Protein AF-A0A1G2IGY7-F1 (afdb_monomer_lite)

Radius of gyration: 13.92 Å; chains: 1; bounding box: 43×25×38 Å

Foldseek 3Di:
DPDDPPQPFQDPVLLVVLLVVCVVPDDPPDDDLCVCCVPVVVVPSRVSSLVSCVVVVFWADPVPRDTPVPDPPPDPPTDRRD

Organism: NCBI:txid1802214

pLDDT: mean 81.12, std 16.03, range [36.34, 96.19]

Sequence (82 aa):
MAKSPKEKALTSDQEFFIWDYTLRQKEPDDRHPNDVIQTDYNGDRCRYLLDMAKWHQITFCDTCSKAKQECRCGVNPINVIP

Secondary structure (DSSP, 8-state):
--------PPPHHHHHHHHHHHHHT--TTSPPHHHHHHHHSTT-HHHHHHHHHHHTT-EEETTT--BTTT---S---EEEP-

Structure (mmCIF, N/CA/C/O backbone):
data_AF-A0A1G2IGY7-F1
#
_entry.id   AF-A0A1G2IGY7-F1
#
loop_
_atom_site.group_PDB
_atom_site.id
_atom_site.type_symbol
_atom_site.label_atom_id
_atom_site.label_alt_id
_atom_site.label_comp_id
_atom_site.label_asym_id
_atom_site.label_entity_id
_atom_site.label_seq_id
_atom_site.pdbx_PDB_ins_code
_atom_site.Cartn_x
_atom_site.Cartn_y
_atom_site.Cartn_z
_atom_site.occupancy
_atom_site.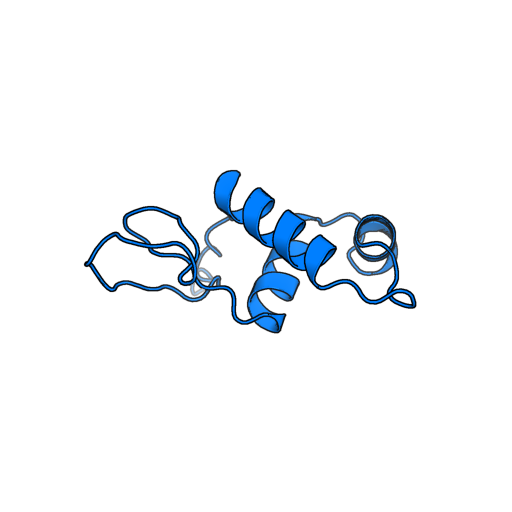B_iso_or_equiv
_atom_site.auth_seq_id
_atom_site.auth_comp_id
_atom_site.auth_asym_id
_atom_site.auth_atom_id
_atom_site.pdbx_PDB_model_num
ATOM 1 N N . MET A 1 1 ? -25.523 -17.825 -6.806 1.00 37.50 1 MET A N 1
ATOM 2 C CA . MET A 1 1 ? -24.178 -17.250 -7.021 1.00 37.50 1 MET A CA 1
ATOM 3 C C . MET A 1 1 ? -23.859 -16.392 -5.810 1.00 37.50 1 MET A C 1
ATOM 5 O O . MET A 1 1 ? -24.517 -15.374 -5.621 1.00 37.50 1 MET A O 1
ATOM 9 N N . ALA A 1 2 ? -22.978 -16.856 -4.922 1.00 37.72 2 ALA A N 1
ATOM 10 C CA . ALA A 1 2 ? -22.561 -16.060 -3.773 1.00 37.72 2 ALA A CA 1
ATOM 11 C C . ALA A 1 2 ? -21.851 -14.811 -4.306 1.00 37.72 2 ALA A C 1
ATOM 13 O O . ALA A 1 2 ? -20.904 -14.926 -5.080 1.00 37.72 2 ALA A O 1
ATOM 14 N N . LYS A 1 3 ? -22.366 -13.624 -3.969 1.00 36.34 3 LYS A N 1
ATOM 15 C CA . LYS A 1 3 ? -21.679 -12.365 -4.251 1.00 36.34 3 LYS A CA 1
ATOM 16 C C . LYS A 1 3 ? -20.370 -12.430 -3.473 1.00 36.34 3 LYS A C 1
ATOM 18 O O . LYS A 1 3 ? -20.421 -12.492 -2.246 1.00 36.34 3 LYS A O 1
ATOM 23 N N . SER A 1 4 ? -19.239 -12.473 -4.175 1.00 45.34 4 SER A N 1
ATOM 24 C CA . SER A 1 4 ? -17.923 -12.300 -3.566 1.00 45.34 4 SER A CA 1
ATOM 25 C C . SER A 1 4 ? -17.996 -11.104 -2.610 1.00 45.34 4 SER A C 1
ATOM 27 O O . SER A 1 4 ? -18.652 -10.112 -2.965 1.00 45.34 4 SER A O 1
ATOM 29 N N . PRO A 1 5 ? -17.410 -11.178 -1.401 1.00 47.00 5 PRO A N 1
ATOM 30 C CA . PRO A 1 5 ? -17.316 -10.012 -0.538 1.00 47.00 5 PRO A CA 1
ATOM 31 C C . PRO A 1 5 ? -16.728 -8.893 -1.391 1.00 47.00 5 PRO A C 1
ATOM 33 O O . PRO A 1 5 ? -15.683 -9.088 -2.006 1.00 47.00 5 PRO A O 1
ATOM 36 N N . LYS A 1 6 ? -17.446 -7.775 -1.535 1.00 49.03 6 LYS A N 1
ATOM 37 C CA . LYS A 1 6 ? -16.887 -6.598 -2.196 1.00 49.03 6 LYS A CA 1
ATOM 38 C C . LYS A 1 6 ? -15.645 -6.246 -1.391 1.00 49.03 6 LYS A C 1
ATOM 40 O O . LYS A 1 6 ? -15.798 -5.800 -0.254 1.00 49.03 6 LYS A O 1
ATOM 45 N N . GLU A 1 7 ? -14.461 -6.526 -1.931 1.00 54.66 7 GLU A N 1
ATOM 46 C CA . GLU A 1 7 ? -13.205 -6.080 -1.342 1.00 54.66 7 GLU A CA 1
ATOM 47 C C . GLU A 1 7 ? -13.369 -4.584 -1.093 1.00 54.66 7 GLU A C 1
ATOM 49 O O . GLU A 1 7 ? -13.723 -3.809 -1.987 1.00 54.66 7 GLU A O 1
ATOM 54 N N . LYS A 1 8 ? -13.306 -4.206 0.182 1.00 64.25 8 LYS A N 1
ATOM 55 C CA . LYS A 1 8 ? -13.544 -2.833 0.595 1.00 64.25 8 LYS A CA 1
ATOM 56 C C . LYS A 1 8 ? -12.385 -2.027 0.023 1.00 64.25 8 LYS A C 1
ATOM 58 O O . LYS A 1 8 ? -11.246 -2.249 0.420 1.00 64.25 8 LYS A O 1
ATOM 63 N N . ALA A 1 9 ? -12.682 -1.155 -0.938 1.00 75.44 9 ALA A N 1
ATOM 64 C CA . ALA A 1 9 ? -11.679 -0.290 -1.541 1.00 75.44 9 ALA A CA 1
ATOM 65 C C . ALA A 1 9 ? -10.948 0.499 -0.446 1.00 75.44 9 ALA A C 1
ATOM 67 O O . ALA A 1 9 ? -11.578 0.944 0.522 1.00 75.44 9 ALA A O 1
ATOM 68 N N . LEU A 1 10 ? -9.633 0.647 -0.606 1.00 82.56 10 LEU A N 1
ATOM 69 C CA . LEU A 1 10 ? -8.816 1.463 0.282 1.00 82.56 10 LEU A CA 1
ATOM 70 C C . LEU A 1 10 ? -9.334 2.905 0.272 1.00 82.56 10 LEU A C 1
ATOM 72 O O . LEU A 1 10 ? -9.735 3.433 -0.766 1.00 82.56 10 LEU A O 1
ATOM 76 N N . THR A 1 11 ? -9.339 3.553 1.434 1.00 86.88 11 THR A N 1
ATOM 77 C CA . THR A 1 11 ? -9.540 5.004 1.487 1.00 86.88 11 THR A CA 1
ATOM 78 C C . THR A 1 11 ? -8.266 5.715 1.037 1.00 86.88 11 THR A C 1
ATOM 80 O O . THR A 1 11 ? -7.174 5.159 1.140 1.00 86.88 11 THR A O 1
ATOM 83 N N . SER A 1 12 ? -8.370 6.971 0.598 1.00 87.62 12 SER A N 1
ATOM 84 C CA . SER A 1 12 ? -7.198 7.761 0.185 1.00 87.62 12 SER A CA 1
ATOM 85 C C . SER A 1 12 ? -6.119 7.852 1.271 1.00 87.62 12 SER A C 1
ATOM 87 O O . SER A 1 12 ? -4.932 7.797 0.961 1.00 87.62 12 SER A O 1
ATOM 89 N N . ASP A 1 13 ? -6.514 7.918 2.545 1.00 86.56 13 ASP A N 1
ATOM 90 C CA . ASP A 1 13 ? -5.576 7.924 3.674 1.00 86.56 13 ASP A CA 1
ATOM 91 C C . ASP A 1 13 ? -4.844 6.583 3.819 1.00 86.56 13 ASP A C 1
ATOM 93 O O . ASP A 1 13 ? -3.643 6.549 4.091 1.00 86.56 13 ASP A O 1
ATOM 97 N N . GLN A 1 14 ? -5.551 5.469 3.608 1.00 87.94 14 GLN A N 1
ATOM 98 C CA . GLN A 1 14 ? -4.952 4.135 3.634 1.00 87.94 14 GLN A CA 1
ATOM 99 C C . GLN A 1 14 ? -3.991 3.945 2.463 1.00 87.94 14 GLN A C 1
ATOM 101 O O . GLN A 1 14 ? -2.874 3.474 2.664 1.00 87.94 14 GLN A O 1
ATOM 106 N N . GLU A 1 15 ? -4.393 4.353 1.258 1.00 92.00 15 GLU A N 1
ATOM 107 C CA . GLU A 1 15 ? -3.534 4.313 0.074 1.00 92.00 15 GLU A CA 1
ATOM 108 C C . GLU A 1 15 ? -2.260 5.132 0.277 1.00 92.00 15 GLU A C 1
ATOM 110 O O . GLU A 1 15 ? -1.167 4.661 -0.039 1.00 92.00 15 GLU A O 1
ATOM 115 N N . PHE A 1 16 ? -2.394 6.344 0.821 1.00 91.75 16 PHE A N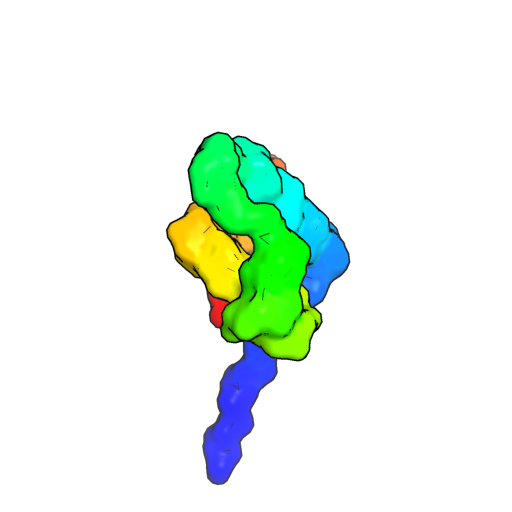 1
ATOM 116 C CA . PHE A 1 16 ? -1.263 7.213 1.115 1.00 91.75 16 PHE A CA 1
ATOM 117 C C . PHE A 1 16 ? -0.320 6.575 2.135 1.00 91.75 16 PHE A C 1
ATOM 119 O O . PHE A 1 16 ? 0.886 6.527 1.896 1.00 91.75 16 PHE A O 1
ATOM 126 N N . PHE A 1 17 ? -0.861 6.046 3.236 1.00 91.69 17 PHE A N 1
ATOM 127 C CA . PHE A 1 17 ? -0.056 5.397 4.267 1.00 91.69 17 PHE A CA 1
ATOM 128 C C . PHE A 1 17 ? 0.703 4.189 3.714 1.00 91.69 17 PHE A C 1
ATOM 130 O O . PHE A 1 17 ? 1.908 4.084 3.919 1.00 91.69 17 PHE A O 1
ATOM 137 N N . ILE A 1 18 ? 0.021 3.286 2.998 1.00 92.88 18 ILE A N 1
ATOM 138 C CA . ILE A 1 18 ? 0.663 2.098 2.420 1.00 92.88 18 ILE A CA 1
ATOM 139 C C . ILE A 1 18 ? 1.760 2.529 1.446 1.00 92.88 18 ILE A C 1
ATOM 141 O O . ILE A 1 18 ? 2.865 2.006 1.506 1.00 92.88 18 ILE A O 1
ATOM 145 N N . TRP A 1 19 ? 1.479 3.507 0.583 1.00 94.56 19 TRP A N 1
ATOM 146 C CA . TRP A 1 19 ? 2.446 4.008 -0.389 1.00 94.56 19 TRP A CA 1
ATOM 147 C C . TRP A 1 19 ? 3.700 4.594 0.269 1.00 94.56 19 TRP A C 1
ATOM 149 O O . TRP A 1 19 ? 4.816 4.228 -0.100 1.00 94.56 19 TRP A O 1
ATOM 159 N N . ASP A 1 20 ? 3.527 5.484 1.248 1.00 94.31 20 ASP A N 1
ATOM 160 C CA . ASP A 1 20 ? 4.633 6.078 2.006 1.00 94.31 20 ASP A CA 1
ATOM 161 C C . ASP A 1 20 ? 5.419 5.004 2.771 1.00 94.31 20 ASP A C 1
ATOM 163 O O . ASP A 1 20 ? 6.650 4.988 2.723 1.00 94.31 20 ASP A O 1
ATOM 167 N N . TYR A 1 21 ? 4.729 4.046 3.394 1.00 93.00 21 TYR A N 1
ATOM 168 C CA . TYR A 1 21 ? 5.367 2.925 4.078 1.00 93.00 21 TYR A CA 1
ATOM 169 C C . TYR A 1 21 ? 6.208 2.075 3.116 1.00 93.00 21 TYR A C 1
ATOM 171 O O . TYR A 1 21 ? 7.382 1.831 3.389 1.00 93.00 21 TYR A O 1
ATOM 179 N N . THR A 1 22 ? 5.651 1.679 1.968 1.00 93.19 22 THR A N 1
ATOM 180 C CA . THR A 1 22 ? 6.360 0.907 0.938 1.00 93.19 22 THR A CA 1
ATOM 181 C C . THR A 1 22 ? 7.602 1.641 0.437 1.00 93.19 22 THR A C 1
ATOM 183 O O . THR A 1 22 ? 8.655 1.028 0.294 1.00 93.19 22 THR A O 1
ATOM 186 N N . LEU A 1 23 ? 7.524 2.957 0.219 1.00 93.38 23 LEU A N 1
ATOM 187 C CA . LEU A 1 23 ? 8.690 3.743 -0.190 1.00 93.38 23 LEU A CA 1
ATOM 188 C C . LEU A 1 23 ? 9.770 3.815 0.897 1.00 93.38 23 LEU A C 1
ATOM 190 O O . LEU A 1 23 ? 10.954 3.784 0.572 1.00 93.38 23 LEU A O 1
ATOM 194 N N . ARG A 1 24 ? 9.387 3.887 2.177 1.00 92.69 24 ARG A N 1
ATOM 195 C CA . ARG A 1 24 ? 10.333 3.920 3.307 1.00 92.69 24 ARG A CA 1
ATOM 196 C C . ARG A 1 24 ? 11.011 2.583 3.580 1.00 92.69 24 ARG A C 1
ATOM 198 O O . ARG A 1 24 ? 12.118 2.583 4.104 1.00 92.69 24 ARG A O 1
ATOM 205 N N . GLN A 1 25 ? 10.348 1.469 3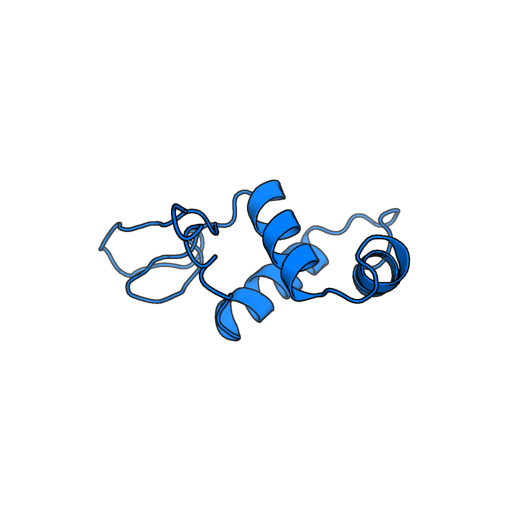.274 1.00 91.25 25 GLN A N 1
ATOM 206 C CA . GLN A 1 25 ? 10.919 0.125 3.422 1.00 91.25 25 GLN A CA 1
ATOM 207 C C . GLN A 1 25 ? 11.777 -0.300 2.224 1.00 91.25 25 GLN A C 1
ATOM 209 O O . GLN A 1 25 ? 12.361 -1.376 2.259 1.00 91.25 25 GLN A O 1
ATOM 214 N N . LYS A 1 26 ? 11.843 0.521 1.170 1.00 92.31 26 LYS A N 1
ATOM 215 C CA . LYS A 1 26 ? 12.531 0.184 -0.070 1.00 92.31 26 LYS A CA 1
ATOM 216 C C . LYS A 1 26 ? 14.047 0.086 0.143 1.00 92.31 26 LYS A C 1
ATOM 218 O O . LYS A 1 26 ? 14.681 1.064 0.543 1.00 92.31 26 LYS A O 1
ATOM 223 N N . GLU A 1 27 ? 14.643 -1.046 -0.209 1.00 92.12 27 GLU A N 1
ATOM 224 C CA . GLU A 1 27 ? 16.097 -1.215 -0.247 1.00 92.12 27 GLU A CA 1
ATOM 225 C C . GLU A 1 27 ? 16.681 -0.615 -1.537 1.00 92.12 27 GLU A C 1
ATOM 227 O O . GLU A 1 27 ? 15.948 -0.411 -2.508 1.00 92.12 27 GLU A O 1
ATOM 232 N N . PRO A 1 28 ? 17.984 -0.282 -1.599 1.00 91.19 28 PRO A N 1
ATOM 233 C CA . PRO A 1 28 ? 18.579 0.353 -2.779 1.00 91.19 28 PRO A CA 1
ATOM 234 C C . PRO A 1 28 ? 18.337 -0.405 -4.093 1.00 91.19 28 PRO A C 1
ATOM 236 O O . PRO A 1 28 ? 18.022 0.236 -5.096 1.00 91.19 28 PRO A O 1
ATOM 239 N N . ASP A 1 29 ? 18.400 -1.737 -4.056 1.00 93.69 29 ASP A N 1
ATOM 240 C CA . ASP A 1 29 ? 18.285 -2.611 -5.232 1.00 93.69 29 ASP A CA 1
ATOM 241 C C . ASP A 1 29 ? 16.833 -2.923 -5.635 1.00 93.69 29 ASP A C 1
ATOM 243 O O . ASP A 1 29 ? 16.581 -3.472 -6.710 1.00 93.69 29 ASP A O 1
ATOM 247 N N . ASP A 1 30 ? 15.856 -2.541 -4.812 1.00 92.56 30 ASP A N 1
ATOM 248 C CA . ASP A 1 30 ? 14.450 -2.741 -5.142 1.00 92.56 30 ASP A CA 1
ATOM 249 C C . ASP A 1 30 ? 14.016 -1.835 -6.297 1.00 92.56 30 ASP A C 1
ATOM 251 O O . ASP A 1 30 ? 14.296 -0.625 -6.332 1.00 92.56 30 ASP A O 1
ATOM 255 N N . ARG A 1 31 ? 13.209 -2.409 -7.192 1.00 93.56 31 ARG A N 1
ATOM 256 C CA . ARG A 1 31 ? 12.508 -1.676 -8.250 1.00 93.56 31 ARG A CA 1
ATOM 257 C C . ARG A 1 31 ? 11.635 -0.570 -7.662 1.00 93.56 31 ARG A C 1
ATOM 259 O O . ARG A 1 31 ? 11.029 -0.720 -6.601 1.00 93.56 31 ARG A O 1
ATOM 266 N N . HIS A 1 32 ? 11.524 0.546 -8.380 1.00 93.44 32 HIS A N 1
ATOM 267 C CA . HIS A 1 32 ? 10.648 1.626 -7.952 1.00 93.44 32 HIS A CA 1
ATOM 268 C C . HIS A 1 32 ? 9.172 1.180 -8.045 1.00 93.44 32 H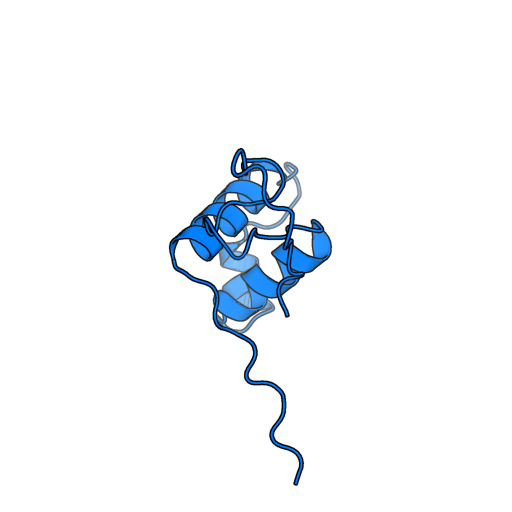IS A C 1
ATOM 270 O O . HIS A 1 32 ? 8.776 0.622 -9.072 1.00 93.44 32 HIS A O 1
ATOM 276 N N . PRO A 1 33 ? 8.319 1.461 -7.038 1.00 93.38 33 PRO A N 1
ATOM 277 C CA . PRO A 1 33 ? 6.915 1.037 -7.034 1.00 93.38 33 PRO A CA 1
ATOM 278 C C . PRO A 1 33 ? 6.119 1.418 -8.287 1.00 93.38 33 PRO A C 1
ATOM 280 O O . PRO A 1 33 ? 5.301 0.635 -8.755 1.00 93.38 33 PRO A O 1
ATOM 283 N N . ASN A 1 34 ? 6.376 2.594 -8.875 1.00 94.00 34 ASN A N 1
ATOM 284 C CA . ASN A 1 34 ? 5.733 2.984 -10.140 1.00 94.00 34 ASN A CA 1
ATOM 285 C C . ASN A 1 34 ? 6.056 2.017 -11.291 1.00 94.00 34 ASN A C 1
ATOM 287 O O . ASN A 1 34 ? 5.162 1.700 -12.073 1.00 94.00 34 ASN A O 1
ATOM 291 N N . ASP A 1 35 ? 7.296 1.532 -11.381 1.00 95.25 35 ASP A N 1
ATOM 292 C CA . ASP A 1 35 ? 7.701 0.607 -12.441 1.00 95.25 35 ASP A CA 1
ATOM 293 C C . ASP A 1 35 ? 7.028 -0.747 -12.231 1.00 95.25 35 ASP A C 1
ATOM 295 O O . ASP A 1 35 ? 6.489 -1.320 -13.176 1.00 95.25 35 ASP A O 1
ATOM 299 N N . VAL A 1 36 ? 6.991 -1.225 -10.981 1.00 95.50 36 VAL A N 1
ATOM 300 C CA . VAL A 1 36 ? 6.285 -2.455 -10.586 1.00 95.50 36 VAL A CA 1
ATOM 301 C C . VAL A 1 36 ? 4.801 -2.373 -10.915 1.00 95.50 36 VAL A C 1
ATOM 303 O O . VAL A 1 36 ? 4.264 -3.286 -11.534 1.00 95.50 36 VAL A O 1
ATOM 306 N N . ILE A 1 37 ? 4.145 -1.259 -10.588 1.00 95.19 37 ILE A N 1
ATOM 307 C CA . ILE A 1 37 ? 2.728 -1.058 -10.899 1.00 95.19 37 ILE A CA 1
ATOM 308 C C . ILE A 1 37 ? 2.476 -1.168 -12.405 1.00 95.19 37 ILE A C 1
ATOM 310 O O . ILE A 1 37 ? 1.550 -1.859 -12.825 1.00 95.19 37 ILE A O 1
ATOM 314 N N . GLN A 1 38 ? 3.287 -0.502 -13.227 1.00 96.19 38 GLN A N 1
ATOM 315 C CA . GLN A 1 38 ? 3.083 -0.504 -14.677 1.00 96.19 38 GLN A CA 1
ATOM 316 C C . GLN A 1 38 ? 3.340 -1.876 -15.305 1.00 96.19 38 GLN A C 1
ATOM 318 O O . GLN A 1 38 ? 2.576 -2.306 -16.165 1.00 96.19 38 GLN A O 1
ATOM 323 N N . THR A 1 39 ? 4.396 -2.564 -14.875 1.00 95.75 39 THR A N 1
ATOM 324 C CA . THR A 1 39 ? 4.868 -3.795 -15.531 1.00 95.75 39 THR A CA 1
ATOM 325 C C . THR A 1 39 ? 4.237 -5.069 -14.975 1.00 95.75 39 THR A C 1
ATOM 327 O O . THR A 1 39 ? 3.875 -5.946 -15.754 1.00 95.75 39 THR A O 1
ATOM 330 N N . ASP A 1 40 ? 4.045 -5.159 -13.658 1.00 95.50 40 ASP A N 1
ATOM 331 C CA . ASP A 1 40 ? 3.607 -6.394 -12.995 1.00 95.50 40 ASP A CA 1
ATOM 332 C C . ASP A 1 40 ? 2.109 -6.348 -12.639 1.00 95.50 40 ASP A C 1
ATOM 334 O O . ASP A 1 40 ? 1.450 -7.384 -12.554 1.00 95.50 40 ASP A O 1
ATOM 338 N N . TYR A 1 41 ? 1.551 -5.143 -12.469 1.00 92.00 41 TYR A N 1
ATOM 339 C CA . TYR A 1 41 ? 0.148 -4.920 -12.094 1.00 92.00 41 TYR A CA 1
ATOM 340 C C . TYR A 1 41 ? -0.683 -4.271 -13.211 1.00 92.00 41 TYR A C 1
ATOM 342 O O . TYR A 1 41 ? -1.843 -3.935 -12.988 1.00 92.00 41 TYR A O 1
ATOM 350 N N . ASN A 1 42 ? -0.136 -4.109 -14.424 1.00 94.75 42 ASN A N 1
ATOM 351 C CA . ASN A 1 42 ? -0.817 -3.489 -15.573 1.00 94.75 42 ASN A CA 1
ATOM 352 C C . ASN A 1 42 ? -1.404 -2.095 -15.268 1.00 94.75 42 ASN A C 1
ATOM 354 O O . ASN A 1 42 ? -2.487 -1.743 -15.737 1.00 94.75 42 ASN A O 1
ATOM 358 N N . GLY A 1 43 ? -0.717 -1.310 -14.438 1.00 92.12 43 GLY A N 1
ATOM 359 C CA . GLY A 1 43 ? -1.176 0.007 -14.002 1.00 92.12 43 GLY A CA 1
ATOM 360 C C . GLY A 1 43 ? -2.154 -0.010 -12.821 1.00 92.12 43 GLY A C 1
ATOM 361 O O . GLY A 1 43 ? -2.540 1.062 -12.352 1.00 92.12 43 GLY A O 1
ATOM 362 N N . ASP A 1 44 ? -2.542 -1.180 -12.301 1.00 91.44 44 ASP A N 1
ATOM 363 C CA . ASP A 1 44 ? -3.457 -1.291 -11.163 1.00 91.44 44 ASP A CA 1
ATOM 364 C C . ASP A 1 44 ? -2.749 -0.977 -9.837 1.00 91.44 44 ASP A C 1
ATOM 366 O O . ASP A 1 44 ? -2.232 -1.842 -9.122 1.00 91.44 44 ASP A O 1
ATOM 370 N N . ARG A 1 45 ? -2.739 0.316 -9.506 1.00 91.06 45 ARG A N 1
ATOM 371 C CA . ARG A 1 45 ? -2.189 0.833 -8.251 1.00 91.06 45 ARG A CA 1
ATOM 372 C C . ARG A 1 45 ? -2.926 0.293 -7.025 1.00 91.06 45 ARG A C 1
ATOM 374 O O . ARG A 1 45 ? -2.281 0.062 -6.007 1.00 91.06 45 ARG A O 1
ATOM 381 N N . CYS A 1 46 ? -4.245 0.115 -7.095 1.00 90.06 46 CYS A N 1
ATOM 382 C CA . CYS A 1 46 ? -5.033 -0.327 -5.945 1.00 90.06 46 CYS A CA 1
ATOM 383 C C . CYS A 1 46 ? -4.631 -1.749 -5.560 1.00 90.06 46 CYS A C 1
ATOM 385 O O . CYS A 1 46 ? -4.258 -2.000 -4.414 1.00 90.06 46 CYS A O 1
ATOM 387 N N . ARG A 1 47 ? -4.586 -2.652 -6.545 1.00 91.12 47 ARG A N 1
ATOM 388 C CA . ARG A 1 47 ? -4.144 -4.030 -6.336 1.00 91.12 47 ARG A CA 1
ATOM 389 C C . ARG A 1 47 ? -2.720 -4.108 -5.788 1.00 91.12 47 ARG A C 1
ATOM 391 O O . ARG A 1 47 ? -2.487 -4.840 -4.833 1.00 91.12 47 ARG A O 1
ATOM 398 N N . TYR A 1 48 ? -1.797 -3.311 -6.330 1.00 94.12 48 TYR A N 1
ATOM 399 C CA . TYR A 1 48 ? -0.433 -3.222 -5.802 1.00 94.12 48 TYR A CA 1
ATOM 400 C C . TYR A 1 48 ? -0.408 -2.827 -4.320 1.00 94.12 48 TYR A C 1
ATOM 402 O O . TYR A 1 48 ? 0.265 -3.467 -3.518 1.00 94.12 48 TYR A O 1
ATOM 410 N N . LEU A 1 49 ? -1.158 -1.790 -3.934 1.00 93.00 49 LEU A N 1
ATOM 411 C CA . LEU A 1 49 ? -1.205 -1.326 -2.547 1.00 93.00 49 LEU A CA 1
ATOM 412 C C . LEU A 1 49 ? -1.828 -2.370 -1.611 1.00 93.00 49 LEU A C 1
ATOM 414 O O . LEU A 1 49 ? -1.333 -2.558 -0.502 1.00 93.00 49 LEU A O 1
ATOM 418 N N . LEU A 1 50 ? -2.869 -3.083 -2.047 1.00 90.62 50 LEU A N 1
ATOM 419 C CA . LEU A 1 50 ? -3.448 -4.189 -1.277 1.00 90.62 50 LEU A CA 1
ATOM 420 C C . LEU A 1 50 ? -2.407 -5.289 -1.021 1.00 90.62 50 LEU A C 1
ATOM 422 O O . LEU A 1 50 ? -2.241 -5.728 0.119 1.00 90.62 50 LEU A O 1
ATOM 426 N N . ASP A 1 51 ? -1.665 -5.688 -2.054 1.00 92.25 51 ASP A N 1
ATOM 427 C CA . ASP A 1 51 ? -0.641 -6.729 -1.942 1.00 92.25 51 ASP A CA 1
ATOM 428 C C . ASP A 1 51 ? 0.541 -6.274 -1.073 1.00 92.25 51 ASP A C 1
ATOM 430 O O . ASP A 1 51 ? 1.007 -7.035 -0.223 1.00 92.25 51 ASP A O 1
ATOM 434 N N . MET A 1 52 ? 0.970 -5.012 -1.181 1.00 93.88 52 MET A N 1
ATOM 435 C CA . MET A 1 52 ? 1.990 -4.434 -0.295 1.00 93.88 52 MET A CA 1
ATOM 436 C C . MET A 1 52 ? 1.530 -4.370 1.158 1.00 93.88 52 MET A C 1
ATOM 438 O O . MET A 1 52 ? 2.294 -4.695 2.068 1.00 93.88 52 MET A O 1
ATOM 442 N N . ALA A 1 53 ? 0.277 -3.992 1.402 1.00 90.81 53 ALA A N 1
ATOM 443 C CA . ALA A 1 53 ? -0.265 -3.983 2.749 1.00 90.81 53 ALA A CA 1
ATOM 444 C C . ALA A 1 53 ? -0.312 -5.388 3.355 1.00 90.81 53 ALA A C 1
ATOM 446 O O . ALA A 1 53 ? 0.053 -5.557 4.518 1.00 90.81 53 ALA A O 1
ATOM 447 N N . LYS A 1 54 ? -0.696 -6.402 2.571 1.00 89.50 54 LYS A N 1
ATOM 448 C CA . LYS A 1 54 ? -0.662 -7.810 2.996 1.00 89.50 54 LYS A CA 1
ATOM 449 C C . LYS A 1 54 ? 0.763 -8.267 3.290 1.00 89.50 54 LYS A C 1
ATOM 451 O O . LYS A 1 54 ? 1.010 -8.826 4.358 1.00 89.50 54 LYS A O 1
ATOM 456 N N . TRP A 1 55 ? 1.696 -7.979 2.385 1.00 90.94 55 TRP A N 1
ATOM 457 C CA . TRP A 1 55 ? 3.108 -8.336 2.518 1.00 90.94 55 TRP A CA 1
ATOM 458 C C . TRP A 1 55 ? 3.737 -7.753 3.789 1.00 90.94 55 TRP A C 1
ATOM 460 O O . TRP A 1 55 ? 4.369 -8.468 4.563 1.00 90.94 55 TRP A O 1
ATOM 470 N N . HIS A 1 56 ? 3.490 -6.470 4.055 1.00 88.88 56 HIS A N 1
ATOM 471 C CA . HIS A 1 56 ? 4.000 -5.770 5.235 1.00 88.88 56 HIS A CA 1
ATOM 472 C C . HIS A 1 56 ? 3.122 -5.924 6.487 1.00 88.88 56 HIS A C 1
ATOM 474 O O . HIS A 1 56 ? 3.398 -5.294 7.508 1.00 88.88 56 HIS A O 1
ATOM 480 N N . GLN A 1 57 ? 2.063 -6.740 6.429 1.00 88.12 57 GLN A N 1
ATOM 481 C CA . GLN A 1 57 ? 1.102 -6.932 7.522 1.00 88.12 57 GLN A CA 1
ATOM 482 C C . GLN A 1 57 ? 0.525 -5.605 8.055 1.00 88.12 57 GLN A C 1
ATOM 484 O O . GLN A 1 57 ? 0.291 -5.431 9.256 1.00 88.12 57 GLN A O 1
ATOM 489 N N . ILE A 1 58 ? 0.293 -4.646 7.156 1.00 87.62 58 ILE A N 1
ATOM 490 C CA . ILE A 1 58 ? -0.331 -3.364 7.471 1.00 87.62 58 ILE A CA 1
ATOM 491 C C . ILE A 1 58 ? -1.821 -3.601 7.683 1.00 87.62 58 ILE A C 1
ATOM 493 O O . ILE A 1 58 ? -2.563 -3.991 6.784 1.00 87.62 58 ILE A O 1
ATOM 497 N N . THR A 1 59 ? -2.266 -3.317 8.896 1.00 85.31 59 THR A N 1
ATOM 498 C CA . THR A 1 59 ? -3.667 -3.425 9.290 1.00 85.31 59 THR A CA 1
ATOM 499 C C . THR A 1 59 ? -4.179 -2.071 9.750 1.00 85.31 59 THR A C 1
ATOM 501 O O . THR A 1 59 ? -3.472 -1.372 10.484 1.00 85.31 59 THR A O 1
ATOM 504 N N . PHE A 1 60 ? -5.408 -1.719 9.384 1.00 83.88 60 PHE A N 1
ATOM 505 C CA . PHE A 1 60 ? -6.010 -0.434 9.733 1.00 83.88 60 PHE A CA 1
ATOM 506 C C . PHE A 1 60 ? -7.068 -0.595 10.823 1.00 83.88 60 PHE A C 1
ATOM 508 O O . PHE A 1 60 ? -7.773 -1.601 10.894 1.00 83.88 60 PHE A O 1
ATOM 515 N N . CYS A 1 61 ? -7.172 0.411 11.687 1.00 81.62 61 CYS A N 1
ATOM 516 C CA . CYS A 1 61 ? -8.262 0.492 12.644 1.00 81.62 61 CYS A CA 1
ATOM 517 C C . CYS A 1 61 ? -9.543 0.947 11.941 1.00 81.62 61 CYS A C 1
ATOM 519 O O . CYS A 1 61 ? -9.549 1.995 11.297 1.00 81.62 61 CYS A O 1
ATOM 521 N N . ASP A 1 62 ? -10.646 0.226 12.137 1.00 74.25 62 ASP A N 1
ATOM 522 C CA . ASP A 1 62 ? -11.937 0.587 11.536 1.00 74.25 62 ASP A CA 1
ATOM 523 C C . ASP A 1 62 ? -12.510 1.907 12.060 1.00 74.25 62 ASP A C 1
ATOM 525 O O . ASP A 1 62 ? -13.279 2.571 11.370 1.00 74.25 62 ASP A O 1
ATOM 529 N N . THR A 1 63 ? -12.148 2.289 13.285 1.00 76.12 63 THR A N 1
ATOM 530 C CA . THR A 1 63 ? -12.709 3.466 13.954 1.00 76.12 63 THR A CA 1
ATOM 531 C C . THR A 1 63 ? -12.051 4.758 13.485 1.00 76.12 63 THR A C 1
ATOM 533 O O . THR A 1 63 ? -12.728 5.765 13.303 1.00 76.12 63 THR A O 1
ATOM 536 N N . CYS A 1 64 ? -10.726 4.760 13.318 1.00 78.38 64 CYS A N 1
ATOM 537 C CA . CYS A 1 64 ? -9.970 5.974 12.993 1.00 78.38 64 CYS A CA 1
ATOM 538 C C . CYS A 1 64 ? -9.233 5.909 11.653 1.00 78.38 64 CYS A C 1
ATOM 540 O O . CYS A 1 64 ? -8.543 6.864 11.312 1.00 78.38 64 CYS A O 1
ATOM 542 N N . SER A 1 65 ? -9.349 4.801 10.913 1.00 75.81 65 SER A N 1
ATOM 543 C CA . SER A 1 65 ? -8.675 4.547 9.628 1.00 75.81 65 SER A CA 1
ATOM 544 C C . SER A 1 65 ? -7.148 4.670 9.654 1.00 75.81 65 SER A C 1
ATOM 546 O O . SER A 1 65 ? -6.515 4.666 8.605 1.00 75.81 65 SER A O 1
ATOM 548 N N . LYS A 1 66 ? -6.533 4.738 10.842 1.00 78.75 66 LYS A N 1
ATOM 549 C CA . LYS A 1 66 ? -5.075 4.763 11.003 1.00 78.75 66 LYS A CA 1
ATOM 550 C C . LYS A 1 66 ? -4.508 3.357 11.035 1.00 78.75 66 LYS A C 1
ATOM 552 O O . LYS A 1 66 ? -5.151 2.437 11.549 1.00 78.75 66 LYS A O 1
ATOM 557 N N . ALA A 1 67 ? -3.291 3.199 10.522 1.00 80.44 67 ALA A N 1
ATOM 558 C CA . ALA A 1 67 ? -2.566 1.944 10.633 1.00 80.44 67 ALA A CA 1
ATOM 559 C C . ALA A 1 67 ? -2.371 1.579 12.111 1.00 80.44 67 ALA A C 1
ATOM 561 O O . ALA A 1 67 ? -2.261 2.457 12.968 1.00 80.44 67 ALA A O 1
ATOM 562 N N . LYS A 1 68 ? -2.295 0.283 12.426 1.00 77.69 68 LYS A N 1
ATOM 563 C CA . LYS A 1 68 ? -2.092 -0.223 13.796 1.00 77.69 68 LYS A CA 1
ATOM 564 C C . LYS A 1 68 ? -0.904 0.438 14.498 1.00 77.69 68 LYS A C 1
ATOM 566 O O . LYS A 1 68 ? -0.972 0.711 15.689 1.00 77.69 68 LYS A O 1
ATOM 571 N N . GLN A 1 69 ? 0.156 0.714 13.745 1.00 73.62 69 GLN A N 1
ATOM 572 C CA . GLN A 1 69 ? 1.376 1.364 14.224 1.00 73.62 69 GLN A CA 1
ATOM 573 C C . GLN A 1 69 ? 1.129 2.820 14.680 1.00 73.62 69 GLN A C 1
ATOM 575 O O . GLN A 1 69 ? 1.882 3.344 15.495 1.00 73.62 69 GLN A O 1
ATOM 580 N N . GLU A 1 70 ? 0.051 3.457 14.206 1.00 74.69 70 GLU A N 1
ATOM 581 C CA . GLU A 1 70 ? -0.306 4.853 14.483 1.00 74.69 70 GLU A CA 1
ATOM 582 C C . GLU A 1 70 ? -1.645 5.046 15.230 1.00 74.69 70 GLU A C 1
ATOM 584 O O . GLU A 1 70 ? -1.937 6.163 15.677 1.00 74.69 70 GLU A O 1
ATOM 589 N N . CYS A 1 71 ? -2.494 4.016 15.383 1.00 75.00 71 CYS A N 1
ATOM 590 C CA . CYS A 1 71 ? -3.746 4.161 16.143 1.00 75.00 71 CYS A CA 1
ATOM 591 C C . CYS A 1 71 ? -3.441 4.400 17.630 1.00 75.00 71 CYS A C 1
ATOM 593 O O . CYS A 1 71 ? -2.762 3.628 18.300 1.00 75.00 71 CYS A O 1
ATOM 595 N N . ARG A 1 72 ? -4.051 5.463 18.166 1.00 77.19 72 ARG A N 1
ATOM 596 C CA . ARG A 1 72 ? -4.123 5.778 19.607 1.00 77.19 72 ARG A CA 1
ATOM 597 C C . ARG A 1 72 ? -5.556 5.727 20.135 1.00 77.19 72 ARG A C 1
ATOM 599 O O . ARG A 1 72 ? -5.897 6.349 21.130 1.00 77.19 72 ARG A O 1
ATOM 606 N N . CYS A 1 73 ? -6.412 5.041 19.396 1.00 69.19 73 CYS A N 1
ATOM 607 C CA . CYS A 1 73 ? -7.852 5.109 19.505 1.00 69.19 73 CYS A CA 1
ATOM 608 C C . CYS A 1 73 ? -8.426 4.296 20.681 1.00 69.19 73 CYS A C 1
ATOM 610 O O . CYS A 1 73 ? -9.598 4.454 20.999 1.00 69.19 73 CYS A O 1
ATOM 612 N N . GLY A 1 74 ? -7.624 3.453 21.345 1.00 64.38 74 GLY A N 1
ATOM 613 C CA . GLY A 1 74 ? -8.020 2.667 22.527 1.00 64.38 74 GLY A CA 1
ATOM 614 C C . GLY A 1 74 ? -9.015 1.532 22.245 1.00 64.38 74 GLY A C 1
ATOM 615 O O . GLY A 1 74 ? -9.104 0.587 23.022 1.00 64.38 74 GLY A O 1
ATOM 616 N N . VAL A 1 75 ? -9.725 1.591 21.116 1.00 62.41 75 VAL A N 1
ATOM 617 C CA . VAL A 1 75 ? -10.605 0.542 20.596 1.00 62.41 75 VAL A CA 1
ATOM 618 C C . VAL A 1 75 ? -9.794 -0.339 19.650 1.00 62.41 75 VAL A C 1
ATOM 620 O O . VAL A 1 75 ? -9.103 0.176 18.773 1.00 62.41 75 VAL A O 1
ATOM 623 N N . ASN A 1 76 ? -9.880 -1.659 19.817 1.00 54.34 76 ASN A N 1
ATOM 624 C CA . ASN A 1 76 ? -9.049 -2.614 19.083 1.00 54.34 76 ASN A CA 1
ATOM 625 C C . ASN A 1 76 ? -9.787 -3.420 17.979 1.00 54.34 76 ASN A C 1
ATOM 627 O O . ASN A 1 76 ? -9.555 -4.625 17.892 1.00 54.34 76 ASN A O 1
ATOM 631 N N . PRO A 1 77 ? -10.671 -2.848 17.128 1.00 59.12 77 PRO A N 1
ATOM 632 C CA . PRO A 1 77 ? -11.050 -3.506 15.887 1.00 59.12 77 PRO A CA 1
ATOM 633 C C . PRO A 1 77 ? -9.999 -3.154 14.830 1.00 59.12 77 PRO A C 1
ATOM 635 O O . PRO A 1 77 ? -9.988 -2.065 14.247 1.00 59.12 77 PRO A O 1
ATOM 638 N N . ILE A 1 78 ? -9.048 -4.066 14.664 1.00 63.38 78 ILE A N 1
ATOM 639 C CA . ILE A 1 78 ? -8.039 -4.020 13.614 1.00 63.38 78 ILE A CA 1
ATOM 640 C C . ILE A 1 78 ? -8.491 -4.999 12.540 1.00 63.38 78 ILE A C 1
ATOM 642 O O . ILE A 1 78 ? -8.494 -6.207 12.781 1.00 63.38 78 ILE A O 1
ATOM 646 N N . ASN A 1 79 ? -8.847 -4.485 11.367 1.00 65.00 79 ASN A N 1
ATOM 647 C CA . ASN A 1 79 ? -9.152 -5.329 10.223 1.00 65.00 79 ASN A CA 1
ATOM 648 C C . ASN A 1 79 ? -7.914 -5.507 9.348 1.00 65.00 79 ASN A C 1
ATOM 650 O O . ASN A 1 79 ? -7.134 -4.577 9.108 1.00 65.00 79 ASN A O 1
ATOM 654 N N . VAL A 1 80 ? -7.754 -6.737 8.869 1.00 58.47 80 VAL A N 1
ATOM 655 C CA . VAL A 1 80 ? -6.828 -7.049 7.786 1.00 58.47 80 VAL A CA 1
ATOM 656 C C . VAL A 1 80 ? 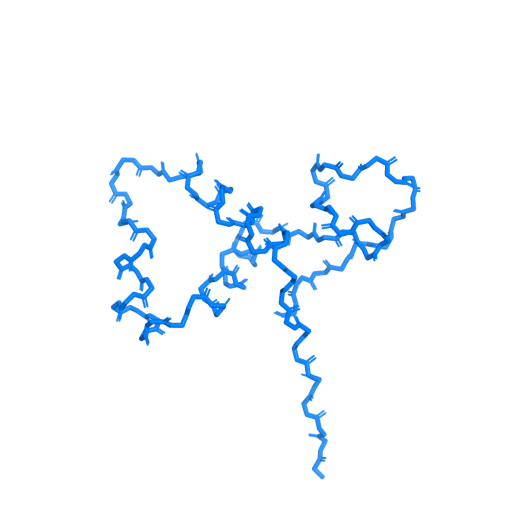-7.446 -6.490 6.513 1.00 58.47 80 VAL A C 1
ATOM 658 O O . VAL A 1 80 ? -8.639 -6.674 6.266 1.00 58.47 80 VAL A O 1
ATOM 661 N N . ILE A 1 81 ? -6.645 -5.757 5.747 1.00 60.00 81 ILE A N 1
ATOM 662 C CA . ILE A 1 81 ? -7.058 -5.295 4.427 1.00 60.00 81 ILE A CA 1
ATOM 663 C C . ILE A 1 81 ? -7.420 -6.539 3.597 1.00 60.00 81 ILE A C 1
ATOM 665 O O . ILE A 1 81 ? -6.609 -7.469 3.568 1.00 60.00 81 ILE A O 1
ATOM 669 N N . PRO A 1 82 ? -8.629 -6.591 3.006 1.00 51.34 82 PRO A N 1
ATOM 670 C CA . PRO A 1 82 ? -9.140 -7.782 2.332 1.00 51.34 82 PRO A CA 1
ATOM 671 C C . PRO A 1 82 ? -8.228 -8.262 1.202 1.00 51.34 82 PRO A C 1
ATOM 673 O O . PRO A 1 82 ? -7.588 -7.431 0.522 1.00 51.34 82 PRO A O 1
#

=== Feature glossary ===
Legend for the data blocks above and below:

— What the protein is —

The amino-acid sequence is the protein's primary structure: the linear order of residues from the N-terminus to the C-terminus, written in one-letter code. Everything else here — the 3D coordinates, the secondary structure, the domain annotations — is ultimately a consequence of this string.

Functional annotations link the protein to curated databases. InterPro entries identify conserved domains and families by matching the sequence against member-database signatures (Pfam, PROSITE, CDD, …). Gene Ontology (GO) terms describe molecular function, biological process, and cellular component in a controlled vocabulary. CATH places the structure in a hierarchical fold classification (Class/Architecture/Topology/Homologous-superfamily). The organism is the source species.

— Where its atoms are —

Atomic coordinates in PDBx/mmCIF format — the same representation the Protein Data Bank distributes. Each line of the _atom_site loop places one backbone atom in Cartesian space (units: ångströms, origin: arbitrary).

The six renders are orthographic views along the three Cartesian axes in both directions. Representation (cartoon, sticks, or surface) and color scheme (sequence-rainbow or by-chain) vary across proteins so the training set covers all the common visualization conventions.

— Local backbone conformation —

Eight-state secondary structure (DSSP): H is the canonical α-helix, G the tighter 3₁₀-helix, I the wider π-helix; E/B are β-structure, T and S are turns and bends, and '-' is everything else. DSSP derives these from the pattern of main-chain N–H···O=C hydrogen bonds, not from the sequence.

Three-state secondary structure (P-SEA) collapses the eight DSSP classes into helix (a), strand (b), and coil (c). P-SEA assigns these from Cα geometry alone — distances and angles — without requiring backbone oxygens, so it works on any Cα trace.

φ (phi) and ψ (psi) are the two rotatable backbone dihedrals per residue: φ is the C(i-1)–N–Cα–C torsion, ψ is the N–Cα–C–N(i+1) torsion, both in degrees on (−180°, 180°]. α-helical residues cluster near (−60°, −45°); β-strand residues near (−120°, +130°). A Ramachandran plot is simply a scatter of (φ, ψ) for every residue.

— Global shape and packing —

The geometric summary reports three shape descriptors. Rg (radius of gyration) measures how spread out the Cα atoms are about their centre of mass; compact globular proteins have small Rg, elongated or unfolded ones large. Cα contacts (<8 Å, |i−j|>4) count long-range residue pairs in spatial proximity — high for tightly packed folds, near zero for rods or random coil. The bounding-box extents give the protein's footprint along x, y, z in Å.

SASA measures how much of the protein is reachable by solvent. It is computed by rolling a water-sized probe over the atomic surface and summing the exposed area (Å²). Per-residue SASA distinguishes core (buried, low SASA) from surface (exposed, high SASA) residues; total SASA is a whole-molecule size measure.

Plot images: a contact map (which residues are close in 3D, as an N×N binary image), a Ramachandran scatter (backbone torsion angles, revealing secondary-structure composition at a glance), and — for AlphaFol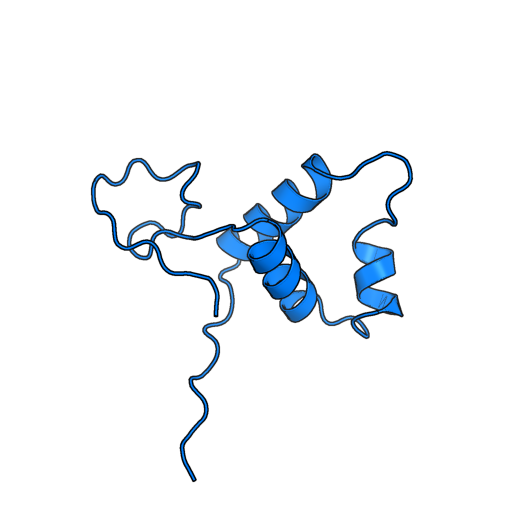d structures — a PAE heatmap (pairwise prediction confidence).

— Structural neighborhood —

A 3Di character summarizes, for each residue, the relative orientation of the Cα frame of its nearest spatial neighbor. Because it encodes fold topology rather than chemistry, 3Di alignments detect remote structural similarity that sequence alignment misses.

The Foldseek neighbor list gives the closest experimentally determined structures in the PDB, ranked by structural alignment. TM-score near 1 means near-identical fold; near 0.3 means only rough topology match. This is how one finds what a novel AlphaFold prediction most resembles in the solved-structure universe.

— Confidence and disorder —

For AlphaFold models, the B-factor field carries pLDDT — the model's own estimate of local accuracy on a 0–100 scale. Regions with pLDDT<50 should be treated as essentially unmodeled; they often correspond to intrinsically disordered segments.

Crystallographic B-factors measure how much each atom's electron density is smeared out, in Å². They rise in mobile loops and surface residues and fall in the buried interior. In AlphaFold models this column is repurposed to hold pLDDT instead.

Predicted Aligned Error (PAE) is an AlphaFold confidence matrix: entry (i, j) is the expected error in the position of residue j, in ångströms, when the prediction is superimposed on the true structure at residue i. Low PAE within a block of residues means that block is internally rigid and well-predicted; high PAE between two blocks means their relative placement is uncertain even if each block individually is confident.